Protein AF-A0A3D0HGX6-F1 (afdb_monomer)

Radius of gyration: 17.21 Å; Cα contacts (8 Å, |Δi|>4): 94; chains: 1; bounding box: 40×31×47 Å

Foldseek 3Di:
DVVVVVLLVVLLVQLVVLLVVCVPPHDQQPPDCPSLVSSVVSNCVNLVVLCCVQVPPPDDPPPHDDPLSVVLSVLLVVLVVVLSVLSVLLSPLPDPSVDVVSSVVSVVVSVVVNVVVNVVSCCVVPVVD

Structure (mmCIF, N/CA/C/O backbone):
data_AF-A0A3D0HGX6-F1
#
_entry.id   AF-A0A3D0HGX6-F1
#
loop_
_atom_site.group_PDB
_atom_site.id
_atom_site.type_symbol
_atom_site.label_atom_id
_atom_site.label_alt_id
_atom_site.label_comp_id
_atom_site.label_asym_id
_atom_site.label_entity_id
_atom_site.label_seq_id
_atom_site.pdbx_PDB_ins_code
_atom_site.Cartn_x
_atom_site.Cartn_y
_atom_site.Cartn_z
_atom_site.occupancy
_atom_site.B_iso_or_equiv
_atom_site.auth_seq_id
_atom_site.auth_comp_id
_atom_site.auth_asym_id
_atom_site.auth_atom_id
_atom_site.pdbx_PDB_model_num
ATOM 1 N N . ASN A 1 1 ? 6.660 -16.802 -18.475 1.00 65.69 1 ASN A N 1
ATOM 2 C CA . ASN A 1 1 ? 6.873 -16.086 -17.196 1.00 65.69 1 ASN A CA 1
ATOM 3 C C . ASN A 1 1 ? 5.559 -15.544 -16.590 1.00 65.69 1 ASN A C 1
ATOM 5 O O . ASN A 1 1 ? 5.556 -14.496 -15.964 1.00 65.69 1 ASN A O 1
ATOM 9 N N . TYR A 1 2 ? 4.424 -16.243 -16.754 1.00 86.50 2 TYR A N 1
ATOM 10 C CA . TYR A 1 2 ? 3.112 -15.811 -16.229 1.00 86.50 2 TYR A CA 1
ATOM 11 C C . TYR A 1 2 ? 2.887 -16.239 -14.770 1.00 86.50 2 TYR A C 1
ATOM 13 O O . TYR A 1 2 ? 2.184 -15.560 -14.033 1.00 86.50 2 TYR A O 1
ATOM 21 N N . ILE A 1 3 ? 3.532 -17.328 -14.334 1.00 93.19 3 ILE A N 1
ATOM 22 C CA . ILE A 1 3 ? 3.466 -17.827 -12.952 1.00 93.19 3 ILE A CA 1
ATOM 23 C C . ILE A 1 3 ? 3.994 -16.772 -11.969 1.00 93.19 3 ILE A C 1
ATOM 25 O O . ILE A 1 3 ? 3.354 -16.507 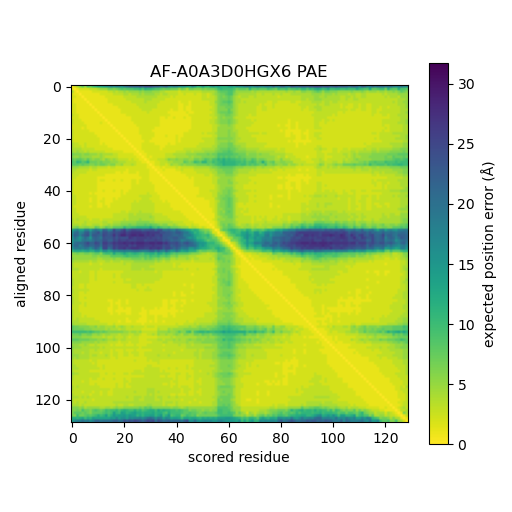-10.958 1.00 93.19 3 ILE A O 1
ATOM 29 N N . ALA A 1 4 ? 5.120 -16.122 -12.291 1.00 90.25 4 ALA A N 1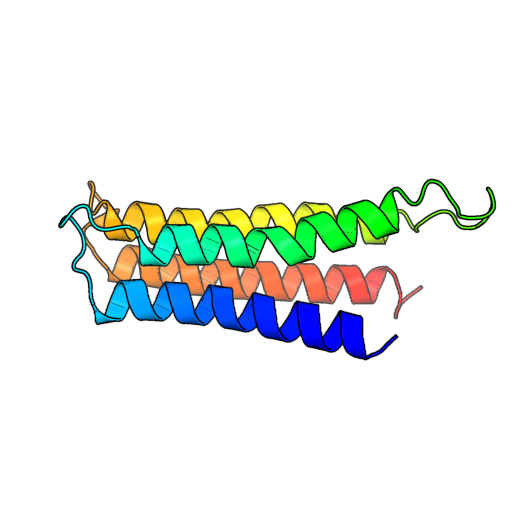
ATOM 30 C CA . ALA A 1 4 ? 5.693 -15.064 -11.459 1.00 90.25 4 ALA A CA 1
ATOM 31 C C . ALA A 1 4 ? 4.755 -13.850 -11.340 1.00 90.25 4 ALA A C 1
ATOM 33 O O . ALA A 1 4 ? 4.528 -13.354 -10.239 1.00 90.25 4 ALA A O 1
ATOM 34 N N . LEU A 1 5 ? 4.155 -13.411 -12.453 1.00 91.62 5 LEU A N 1
ATOM 35 C CA . LEU A 1 5 ? 3.191 -12.304 -12.465 1.00 91.62 5 LEU A CA 1
ATOM 36 C C . LEU A 1 5 ? 1.923 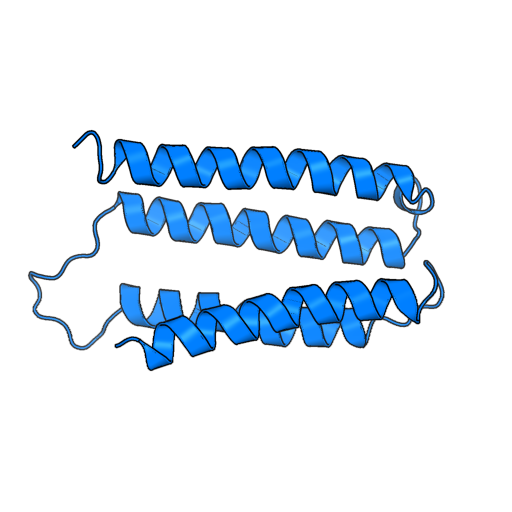-12.637 -11.671 1.00 91.62 5 LEU A C 1
ATOM 38 O O . LEU A 1 5 ? 1.431 -11.797 -10.916 1.00 91.62 5 LEU A O 1
ATOM 42 N N . LEU A 1 6 ? 1.416 -13.866 -11.797 1.00 96.19 6 LEU A N 1
ATOM 43 C CA . LEU A 1 6 ? 0.265 -14.337 -11.031 1.00 96.19 6 LEU A CA 1
ATOM 44 C C . LEU A 1 6 ? 0.588 -14.416 -9.533 1.00 96.19 6 LEU A C 1
ATOM 46 O O . LEU A 1 6 ? -0.212 -13.961 -8.722 1.00 96.19 6 LEU A O 1
ATOM 50 N N . GLY A 1 7 ? 1.777 -14.901 -9.166 1.00 96.19 7 GLY A N 1
ATOM 51 C CA . GLY A 1 7 ? 2.250 -14.926 -7.780 1.00 96.19 7 GLY A CA 1
ATOM 52 C C . GLY A 1 7 ? 2.379 -13.529 -7.168 1.00 96.19 7 GLY A C 1
ATOM 53 O O . GLY A 1 7 ? 1.873 -13.293 -6.073 1.00 96.19 7 GLY A O 1
ATOM 54 N N . ILE A 1 8 ? 2.979 -12.579 -7.896 1.00 95.00 8 ILE A N 1
ATOM 55 C CA . ILE A 1 8 ? 3.087 -11.171 -7.473 1.00 95.00 8 ILE A CA 1
ATOM 56 C C . ILE A 1 8 ? 1.697 -10.543 -7.309 1.00 95.00 8 ILE A C 1
ATOM 58 O O . ILE A 1 8 ? 1.439 -9.842 -6.331 1.00 95.00 8 ILE A O 1
ATOM 62 N N . SER A 1 9 ? 0.785 -10.817 -8.240 1.00 95.81 9 SER A N 1
ATOM 63 C CA . SER A 1 9 ? -0.584 -10.301 -8.172 1.00 95.81 9 SER A CA 1
ATOM 64 C C . SER A 1 9 ? -1.328 -10.870 -6.963 1.00 95.81 9 SER A C 1
ATOM 66 O O . SER A 1 9 ? -1.928 -10.114 -6.203 1.00 95.81 9 SER A O 1
ATOM 68 N N . ALA A 1 10 ? -1.236 -12.183 -6.739 1.00 97.56 10 ALA A N 1
ATOM 69 C CA . ALA A 1 10 ? -1.889 -12.860 -5.625 1.00 97.56 10 ALA A CA 1
ATOM 70 C C . ALA A 1 10 ? -1.371 -12.366 -4.267 1.00 97.56 10 ALA A C 1
ATOM 72 O O . ALA A 1 10 ? -2.174 -12.035 -3.400 1.00 97.56 10 ALA A O 1
ATOM 73 N N . VAL A 1 11 ? -0.051 -12.245 -4.083 1.00 97.88 11 VAL A N 1
ATOM 74 C CA . VAL A 1 11 ? 0.510 -11.765 -2.808 1.00 97.88 11 VAL A CA 1
ATOM 75 C C . VAL A 1 11 ? 0.176 -10.291 -2.548 1.00 97.88 11 VAL A C 1
ATOM 77 O O . VAL A 1 11 ? -0.080 -9.912 -1.405 1.00 97.88 11 VAL A O 1
ATOM 80 N N . ASN A 1 12 ? 0.090 -9.466 -3.598 1.00 97.25 12 ASN A N 1
ATOM 81 C CA . ASN A 1 12 ? -0.339 -8.074 -3.467 1.00 97.25 12 ASN A CA 1
ATOM 82 C C . ASN A 1 12 ? -1.830 -7.972 -3.097 1.00 97.25 12 ASN A C 1
ATOM 84 O O . ASN A 1 12 ? -2.203 -7.168 -2.248 1.00 97.25 12 ASN A O 1
ATOM 88 N N . VAL A 1 13 ? -2.688 -8.832 -3.659 1.00 98.25 13 VAL A N 1
ATOM 89 C CA . VAL A 1 13 ? -4.089 -8.949 -3.215 1.00 98.25 13 VAL A CA 1
ATOM 90 C C . VAL A 1 13 ? -4.151 -9.377 -1.748 1.00 98.25 13 VAL A C 1
ATOM 92 O O . VAL A 1 13 ? -4.882 -8.761 -0.975 1.00 98.25 13 VAL A O 1
ATOM 95 N N . SER A 1 14 ? -3.349 -10.361 -1.329 1.00 98.25 14 SER A N 1
ATOM 96 C CA . SER A 1 14 ? -3.284 -10.794 0.073 1.00 98.25 14 SER A CA 1
ATOM 97 C C . SER A 1 14 ? -2.919 -9.654 1.023 1.00 98.25 14 SER A C 1
ATOM 99 O O . SER A 1 14 ? -3.551 -9.524 2.067 1.00 98.25 14 SER A O 1
ATOM 101 N N . MET A 1 15 ? -1.967 -8.785 0.660 1.00 98.38 15 MET A N 1
ATOM 102 C CA . MET A 1 15 ? -1.640 -7.583 1.444 1.00 98.38 15 MET A CA 1
ATOM 103 C C . MET A 1 15 ? -2.881 -6.709 1.691 1.00 98.38 15 MET A C 1
ATOM 105 O O . MET A 1 15 ? -3.115 -6.281 2.821 1.00 98.38 15 MET A O 1
ATOM 109 N N . ILE A 1 16 ? -3.694 -6.470 0.658 1.00 98.00 16 ILE A N 1
ATOM 110 C CA . ILE A 1 16 ? -4.925 -5.674 0.778 1.00 98.00 16 ILE A CA 1
ATOM 111 C C . ILE A 1 16 ? -5.965 -6.390 1.642 1.00 98.00 16 ILE A C 1
ATOM 113 O O . ILE A 1 16 ? -6.583 -5.767 2.504 1.00 98.00 16 ILE A O 1
ATOM 117 N N . LEU A 1 17 ? -6.132 -7.703 1.462 1.00 98.44 17 LEU A N 1
ATOM 118 C CA . LEU A 1 17 ? -7.050 -8.502 2.275 1.00 98.44 17 LEU A CA 1
ATOM 119 C C . LEU A 1 17 ? -6.653 -8.491 3.755 1.00 98.44 17 LEU A C 1
ATOM 121 O O . LEU A 1 17 ? -7.528 -8.382 4.604 1.00 98.44 17 LEU A O 1
ATOM 125 N N . PHE A 1 18 ? -5.360 -8.528 4.082 1.00 98.44 18 PHE A N 1
ATOM 126 C CA . PHE A 1 18 ? -4.891 -8.375 5.461 1.00 98.44 18 PHE A CA 1
ATOM 127 C C . PHE A 1 18 ? -5.208 -6.994 6.045 1.00 98.44 18 PHE A C 1
ATOM 129 O O . PHE A 1 18 ? -5.601 -6.904 7.208 1.00 98.44 18 PHE A O 1
ATOM 136 N N . GLY A 1 19 ? -5.109 -5.931 5.242 1.00 97.81 19 GLY A N 1
ATOM 137 C CA . GLY A 1 19 ? -5.581 -4.604 5.636 1.00 97.81 19 GLY A CA 1
ATOM 138 C C . GLY A 1 19 ? -7.080 -4.586 5.932 1.00 97.81 19 GLY A C 1
ATOM 139 O O . GLY A 1 19 ? -7.501 -4.079 6.963 1.00 97.81 19 GLY A O 1
ATOM 140 N N . TRP A 1 20 ? -7.886 -5.244 5.101 1.00 98.12 20 TRP A N 1
ATOM 141 C CA . TRP A 1 20 ? -9.319 -5.385 5.355 1.00 98.12 20 TRP A CA 1
ATOM 142 C C . TRP A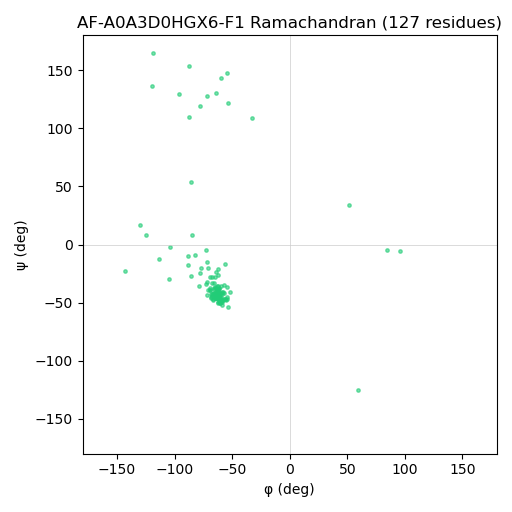 1 20 ? -9.632 -6.231 6.601 1.00 98.12 20 TRP A C 1
ATOM 144 O O . TRP A 1 20 ? -10.534 -5.892 7.363 1.00 98.12 20 TRP A O 1
ATOM 154 N N . LEU A 1 21 ? -8.877 -7.307 6.851 1.00 98.12 21 LEU A N 1
ATOM 155 C CA . LEU A 1 21 ? -9.012 -8.122 8.062 1.00 98.12 21 LEU A CA 1
ATOM 156 C C . LEU A 1 21 ? -8.684 -7.325 9.327 1.00 98.12 21 LEU A C 1
ATOM 158 O O . LEU A 1 21 ? -9.387 -7.495 10.321 1.00 98.12 21 LEU A O 1
ATOM 162 N N . GLN A 1 22 ? -7.672 -6.447 9.275 1.00 97.75 22 GLN A N 1
ATOM 163 C CA . GLN A 1 22 ? -7.405 -5.480 10.341 1.00 97.75 22 GLN A CA 1
ATOM 164 C C . GLN A 1 22 ? -8.683 -4.687 10.629 1.00 97.75 22 GLN A C 1
ATOM 166 O O . GLN A 1 22 ? -9.163 -4.698 11.753 1.00 97.75 22 GLN A O 1
ATOM 171 N N . GLU A 1 23 ? -9.296 -4.084 9.607 1.00 96.25 23 GLU A N 1
ATOM 172 C CA . GLU A 1 23 ? -10.482 -3.250 9.831 1.00 96.25 23 GLU A CA 1
ATOM 173 C C . GLU A 1 23 ? -11.737 -3.986 10.259 1.00 96.25 23 GLU A C 1
ATOM 175 O O . GLU A 1 23 ? -12.592 -3.421 10.938 1.00 96.25 23 GLU A O 1
ATOM 180 N N . LYS A 1 24 ? -11.863 -5.246 9.867 1.00 97.31 24 LYS A N 1
ATOM 181 C CA . LYS A 1 24 ? -13.041 -6.036 10.191 1.00 97.31 24 LYS A CA 1
ATOM 182 C C . LYS A 1 24 ? -13.024 -6.568 11.623 1.00 97.31 24 LYS A C 1
ATOM 184 O O . LYS A 1 24 ? -14.094 -6.710 12.212 1.00 97.31 24 LYS A O 1
ATOM 189 N N . TYR A 1 25 ? -11.852 -6.937 12.136 1.00 97.00 25 TYR A N 1
ATOM 190 C CA . TYR A 1 25 ? -11.741 -7.710 13.377 1.00 97.00 25 TYR A CA 1
ATOM 191 C C . TYR A 1 25 ? -11.085 -6.964 14.535 1.00 97.00 25 TYR A C 1
ATOM 193 O O . TYR A 1 25 ? -11.191 -7.438 15.663 1.00 97.00 25 TYR A O 1
ATOM 201 N N . THR A 1 26 ? -10.450 -5.819 14.288 1.00 96.12 26 THR A N 1
ATOM 202 C CA . THR A 1 26 ? -9.835 -5.005 15.340 1.00 96.12 26 THR A CA 1
ATOM 203 C C . THR A 1 26 ? -10.470 -3.621 15.402 1.00 96.12 26 THR A C 1
ATOM 205 O O . THR A 1 26 ? -11.205 -3.189 14.511 1.00 96.12 26 THR A O 1
ATOM 208 N N . THR A 1 27 ? -10.216 -2.919 16.497 1.00 94.06 27 THR A N 1
ATOM 209 C CA . THR A 1 27 ? -10.738 -1.583 16.773 1.00 94.06 27 THR A CA 1
ATOM 210 C C . THR A 1 27 ? -9.585 -0.595 16.943 1.00 94.06 27 THR A C 1
ATOM 212 O O . THR A 1 27 ? -8.601 -0.901 17.614 1.00 94.06 27 THR A O 1
ATOM 215 N N . PRO A 1 28 ? -9.662 0.616 16.365 1.00 94.00 28 PRO A N 1
ATOM 216 C CA . PRO A 1 28 ? -8.610 1.610 16.540 1.00 94.00 28 PRO A CA 1
ATOM 217 C C . PRO A 1 28 ? -8.298 1.870 18.023 1.00 94.00 28 PRO A C 1
ATOM 219 O O . PRO A 1 28 ? -9.172 2.279 18.785 1.00 94.00 28 PRO A O 1
ATOM 222 N N . GLY A 1 29 ? -7.041 1.663 18.421 1.00 92.00 29 GLY A N 1
ATOM 223 C CA . GLY A 1 29 ? -6.569 1.844 19.795 1.00 92.00 29 GLY A CA 1
ATOM 224 C C . GLY A 1 29 ? -6.527 0.581 20.665 1.00 92.00 29 GLY A C 1
ATOM 225 O O . GLY A 1 29 ? -5.984 0.665 21.765 1.00 92.00 29 GLY A O 1
ATOM 226 N N . ASP A 1 30 ? -7.011 -0.577 20.200 1.00 91.88 30 ASP A N 1
ATOM 227 C CA . ASP A 1 30 ? -6.934 -1.843 20.958 1.00 91.88 30 ASP A CA 1
ATOM 228 C C . ASP A 1 30 ? -5.519 -2.444 21.042 1.00 91.88 30 ASP A C 1
ATOM 230 O O . ASP A 1 30 ? -5.240 -3.293 21.888 1.00 91.88 30 ASP A O 1
ATOM 234 N N . GLY A 1 31 ? -4.608 -1.964 20.194 1.00 91.81 31 GLY A N 1
ATOM 235 C CA . GLY A 1 31 ? -3.216 -2.398 20.144 1.00 91.81 31 GLY A CA 1
ATOM 236 C C . GLY A 1 31 ? -2.976 -3.648 19.298 1.00 91.81 31 GLY A C 1
ATOM 237 O O . GLY A 1 31 ? -1.806 -3.989 19.092 1.00 91.81 31 GLY A O 1
ATOM 238 N N . ASP A 1 32 ? -4.020 -4.282 18.763 1.00 95.44 32 ASP A N 1
ATOM 239 C CA . ASP A 1 32 ? -3.876 -5.405 17.845 1.00 95.44 32 ASP A CA 1
ATOM 240 C C . ASP A 1 32 ? -3.511 -4.884 16.452 1.00 95.44 32 ASP A C 1
ATOM 242 O O . ASP A 1 32 ? -4.225 -4.101 15.831 1.00 95.44 32 ASP A O 1
ATOM 246 N N . LEU A 1 33 ? -2.349 -5.301 15.959 1.00 96.81 33 LEU A N 1
ATOM 247 C CA . LEU A 1 33 ? -1.830 -4.976 14.630 1.00 96.81 33 LEU A CA 1
ATOM 248 C C . LEU A 1 33 ? -1.373 -6.242 13.899 1.00 96.81 33 LEU A C 1
ATOM 250 O O . LEU A 1 33 ? -0.590 -6.159 12.951 1.00 96.81 33 LEU A O 1
ATOM 254 N N . LEU A 1 34 ? -1.795 -7.426 14.350 1.00 97.56 34 LEU A N 1
ATOM 255 C CA . LEU A 1 34 ? -1.334 -8.683 13.771 1.00 97.56 34 LEU A CA 1
ATOM 256 C C . LEU A 1 34 ? -1.703 -8.795 12.277 1.00 97.56 34 LEU A C 1
ATOM 258 O O . LEU A 1 34 ? -0.793 -9.049 11.479 1.00 97.56 34 LEU A O 1
ATOM 262 N N . PRO A 1 35 ? -2.957 -8.524 11.848 1.00 97.75 35 PRO A N 1
ATOM 263 C CA . PRO A 1 35 ? -3.284 -8.484 10.424 1.00 97.75 35 PRO A CA 1
ATOM 264 C C . PRO A 1 35 ? -2.458 -7.444 9.655 1.00 97.75 35 PRO A C 1
ATOM 266 O O . PRO A 1 35 ? -1.963 -7.744 8.570 1.00 97.75 35 PRO A O 1
ATOM 269 N N . PHE A 1 36 ? -2.231 -6.254 10.221 1.00 97.88 36 PHE A N 1
ATOM 270 C CA . PHE A 1 36 ? -1.364 -5.239 9.612 1.00 97.88 36 PHE A CA 1
ATOM 271 C C . PHE A 1 36 ? 0.051 -5.773 9.327 1.00 97.88 36 PHE A C 1
ATOM 273 O O . PHE A 1 36 ? 0.547 -5.622 8.209 1.00 97.88 36 PHE A O 1
ATOM 280 N N . TRP A 1 37 ? 0.684 -6.453 10.287 1.00 98.25 37 TRP A N 1
ATOM 281 C CA . TRP A 1 37 ? 2.025 -7.015 10.098 1.00 98.25 37 TRP A CA 1
ATOM 282 C C . TRP A 1 37 ? 2.061 -8.136 9.056 1.00 98.25 37 TRP A C 1
ATOM 284 O O . TRP A 1 37 ? 3.000 -8.189 8.258 1.00 98.25 37 TRP A O 1
ATOM 294 N N . PHE A 1 38 ? 1.035 -8.988 8.995 1.00 98.25 38 PHE A N 1
ATOM 295 C CA . PHE A 1 38 ? 0.902 -9.973 7.914 1.00 98.25 38 PHE A CA 1
ATOM 296 C C . PHE A 1 38 ? 0.764 -9.298 6.548 1.00 98.25 38 PHE A C 1
ATOM 298 O O . PHE A 1 38 ? 1.408 -9.719 5.582 1.00 98.25 38 PHE A O 1
ATOM 305 N N . GLY A 1 39 ? 0.016 -8.196 6.489 1.00 98.12 39 GLY A N 1
ATOM 306 C CA . GLY A 1 39 ? -0.042 -7.317 5.327 1.00 98.12 39 GLY A CA 1
ATOM 307 C C . GLY A 1 39 ? 1.340 -6.814 4.914 1.00 98.12 39 GLY A C 1
ATOM 308 O O . GLY A 1 39 ? 1.701 -6.940 3.748 1.00 98.12 39 GLY A O 1
ATOM 309 N N . CYS A 1 40 ? 2.158 -6.322 5.849 1.00 98.12 40 CYS A N 1
ATOM 310 C CA . CYS A 1 40 ? 3.522 -5.862 5.558 1.00 98.12 40 CYS A CA 1
ATOM 311 C C . CYS A 1 40 ? 4.430 -6.975 5.010 1.00 98.12 40 CYS A C 1
ATOM 313 O O . CYS A 1 40 ? 5.180 -6.735 4.063 1.00 98.12 40 CYS A O 1
ATOM 315 N N . ILE A 1 41 ? 4.349 -8.188 5.567 1.00 97.94 41 ILE A N 1
ATOM 316 C CA . ILE A 1 41 ? 5.133 -9.343 5.101 1.00 97.94 41 ILE A CA 1
ATOM 317 C C . ILE A 1 41 ? 4.729 -9.725 3.673 1.00 97.94 41 ILE A C 1
ATOM 319 O O . ILE A 1 41 ? 5.593 -9.917 2.823 1.00 97.94 41 ILE A O 1
ATOM 323 N N . ALA A 1 42 ? 3.431 -9.797 3.376 1.00 97.50 42 ALA A N 1
ATOM 324 C CA . ALA A 1 42 ? 2.963 -10.047 2.014 1.00 97.50 42 ALA A CA 1
ATOM 325 C C . ALA A 1 42 ? 3.362 -8.899 1.064 1.00 97.50 42 ALA A C 1
ATOM 327 O O . ALA A 1 42 ? 3.853 -9.127 -0.043 1.00 97.50 42 ALA A O 1
ATOM 328 N N . GLY A 1 43 ? 3.207 -7.658 1.522 1.00 96.75 43 GLY A N 1
ATOM 329 C CA . GLY A 1 43 ? 3.423 -6.445 0.744 1.00 96.75 43 GLY A CA 1
ATOM 330 C C . GLY A 1 43 ? 4.875 -6.185 0.354 1.00 96.75 43 GLY A C 1
ATOM 331 O O . GLY A 1 43 ? 5.106 -5.574 -0.686 1.00 96.75 43 GLY A O 1
ATOM 332 N N . ILE A 1 44 ? 5.860 -6.656 1.129 1.00 97.44 44 ILE A N 1
ATOM 333 C CA . ILE A 1 44 ? 7.283 -6.453 0.805 1.00 97.44 44 ILE A CA 1
ATOM 334 C C . ILE A 1 44 ? 7.790 -7.401 -0.294 1.00 97.44 44 ILE A C 1
ATOM 336 O O . ILE A 1 44 ? 8.741 -7.071 -1.005 1.00 97.44 44 ILE A O 1
ATOM 340 N N . VAL A 1 45 ? 7.146 -8.558 -0.484 1.00 96.56 45 VAL A N 1
ATOM 341 C CA . VAL A 1 45 ? 7.599 -9.603 -1.421 1.00 96.56 45 VAL A CA 1
ATOM 342 C C . VAL A 1 45 ? 7.705 -9.102 -2.873 1.00 96.56 45 VAL A C 1
ATOM 344 O O . VAL A 1 45 ? 8.766 -9.298 -3.474 1.00 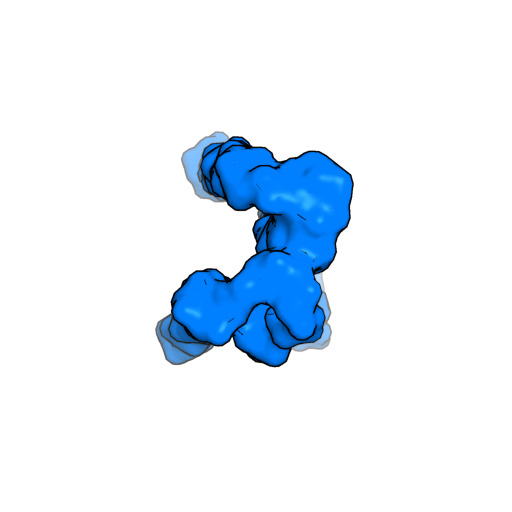96.56 45 VAL A O 1
ATOM 347 N N . PRO A 1 46 ? 6.699 -8.409 -3.453 1.00 95.25 46 PRO A N 1
ATOM 348 C CA . PRO A 1 46 ? 6.810 -7.837 -4.798 1.00 95.25 46 PRO A CA 1
ATOM 349 C C . PRO A 1 46 ? 7.991 -6.875 -4.974 1.00 95.25 46 PRO A C 1
ATOM 351 O O . PRO A 1 46 ? 8.608 -6.843 -6.041 1.00 95.25 46 PRO A O 1
ATOM 354 N N . TRP A 1 47 ? 8.334 -6.110 -3.935 1.00 95.19 47 TRP A N 1
ATOM 355 C CA . TRP A 1 47 ? 9.435 -5.145 -3.972 1.00 95.19 47 TRP A CA 1
ATOM 356 C C . TRP A 1 47 ? 10.793 -5.830 -3.981 1.00 95.19 47 TRP A C 1
ATOM 358 O O . TRP A 1 47 ? 11.648 -5.472 -4.788 1.00 95.19 47 TRP A O 1
ATOM 368 N N . ILE A 1 48 ? 10.968 -6.860 -3.150 1.00 93.19 48 ILE A N 1
ATOM 369 C CA . ILE A 1 48 ? 12.185 -7.681 -3.150 1.00 93.19 48 ILE A CA 1
ATOM 370 C C . ILE A 1 48 ? 12.352 -8.358 -4.513 1.00 93.19 48 ILE A C 1
ATOM 372 O O . ILE A 1 48 ? 13.426 -8.287 -5.106 1.00 93.19 48 ILE A O 1
ATOM 376 N N . ALA A 1 49 ? 11.286 -8.955 -5.051 1.00 91.25 49 ALA A N 1
ATOM 377 C CA . ALA A 1 49 ? 11.320 -9.584 -6.370 1.00 91.25 49 ALA A CA 1
ATOM 378 C C . ALA A 1 49 ? 11.686 -8.582 -7.482 1.00 91.25 49 ALA A C 1
ATOM 380 O O . ALA A 1 49 ? 12.486 -8.898 -8.363 1.00 91.25 49 ALA A O 1
ATOM 381 N N . SER A 1 50 ? 11.141 -7.364 -7.428 1.00 89.88 50 SER A N 1
ATOM 382 C CA . SER A 1 50 ? 11.462 -6.296 -8.385 1.00 89.88 50 SER A CA 1
ATOM 383 C C . SER A 1 50 ? 12.923 -5.856 -8.268 1.00 89.88 50 SER A C 1
ATOM 385 O O . SER A 1 50 ? 13.610 -5.737 -9.281 1.00 89.88 50 SER A O 1
ATOM 387 N N . LEU A 1 51 ? 13.429 -5.691 -7.043 1.00 88.81 51 LEU A N 1
ATOM 388 C CA . LEU A 1 51 ? 14.819 -5.323 -6.786 1.00 88.81 51 LEU A CA 1
ATOM 389 C C . LEU A 1 51 ? 15.792 -6.388 -7.307 1.00 88.81 51 LEU A C 1
ATOM 391 O O . LEU A 1 51 ? 16.770 -6.044 -7.962 1.00 88.81 51 LEU A O 1
ATOM 395 N N . LEU A 1 52 ? 15.506 -7.674 -7.081 1.00 87.19 52 LEU A N 1
ATOM 396 C CA . LEU A 1 52 ? 16.326 -8.779 -7.590 1.00 87.19 52 LEU A CA 1
ATOM 397 C C . LEU A 1 52 ? 16.371 -8.822 -9.122 1.00 87.19 52 LEU A C 1
ATOM 399 O O . LEU A 1 52 ? 17.413 -9.141 -9.688 1.00 87.19 52 LEU A O 1
ATOM 403 N N . ASN A 1 53 ? 15.265 -8.483 -9.793 1.00 84.19 53 ASN A N 1
ATOM 404 C CA . ASN A 1 53 ? 15.241 -8.392 -11.253 1.00 84.19 53 ASN A CA 1
ATOM 405 C C . ASN A 1 53 ? 16.087 -7.216 -11.759 1.00 84.19 53 ASN A C 1
ATOM 407 O O . ASN A 1 53 ? 16.879 -7.389 -12.683 1.00 84.19 53 ASN A O 1
ATOM 411 N N . ILE A 1 54 ? 15.954 -6.043 -11.136 1.00 82.94 54 ILE A N 1
ATOM 412 C CA . ILE A 1 54 ? 16.641 -4.813 -11.55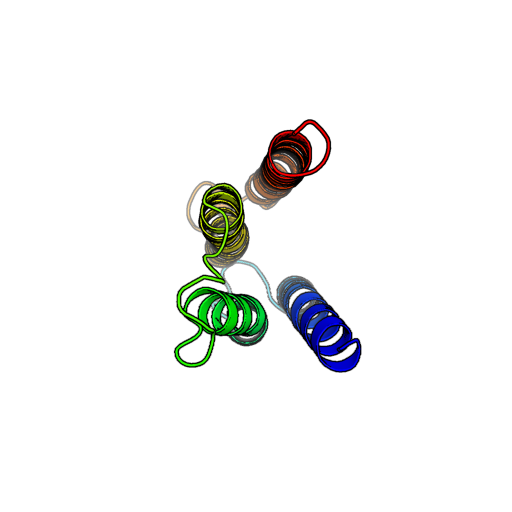7 1.00 82.94 54 ILE A CA 1
ATOM 413 C C . ILE A 1 54 ? 18.144 -4.851 -11.239 1.00 82.94 54 ILE A C 1
ATOM 415 O O . ILE A 1 54 ? 18.949 -4.328 -12.006 1.00 82.94 54 ILE A O 1
ATOM 419 N N . LEU A 1 55 ? 18.537 -5.485 -10.132 1.00 78.06 55 LEU A N 1
ATOM 420 C CA . LEU A 1 55 ? 19.937 -5.669 -9.731 1.00 78.06 55 LEU A CA 1
ATOM 421 C C . LEU A 1 55 ? 20.605 -6.890 -10.382 1.00 78.06 55 LEU A C 1
ATOM 423 O O . LEU A 1 55 ? 21.702 -7.250 -9.961 1.00 78.06 55 LEU A O 1
ATOM 427 N N . SER A 1 56 ? 19.946 -7.548 -11.347 1.00 68.44 56 SER A N 1
ATOM 428 C CA . SER A 1 56 ? 20.353 -8.835 -11.929 1.00 68.44 56 SER A CA 1
ATOM 429 C C . SER A 1 56 ? 21.877 -9.031 -12.001 1.00 68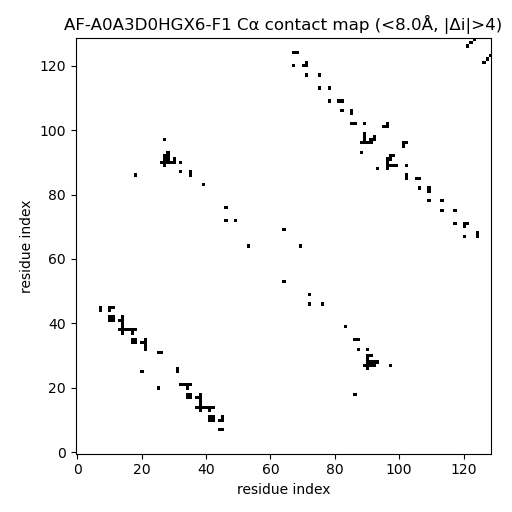.44 56 SER A C 1
ATOM 431 O O . SER A 1 56 ? 22.527 -8.461 -12.874 1.00 68.44 56 SER A O 1
ATOM 433 N N . PRO A 1 57 ? 22.456 -9.923 -11.172 1.00 56.34 57 PRO A N 1
ATOM 434 C CA . PRO A 1 57 ? 23.881 -10.259 -11.229 1.00 56.34 57 PRO A CA 1
ATOM 435 C C . PRO A 1 57 ? 24.264 -11.113 -12.454 1.00 56.34 57 PRO A C 1
ATOM 437 O O . PRO A 1 57 ? 25.426 -11.468 -12.612 1.00 56.34 57 PRO A O 1
ATOM 440 N N . LYS A 1 58 ? 23.280 -11.539 -13.263 1.00 52.00 58 LYS A N 1
ATOM 441 C CA . LYS A 1 58 ? 23.408 -12.600 -14.282 1.00 52.00 58 LYS A CA 1
ATOM 442 C C . LYS A 1 58 ? 23.005 -12.175 -15.707 1.00 52.00 58 LYS A C 1
ATOM 444 O O . LYS A 1 58 ? 22.899 -13.039 -16.573 1.00 52.00 58 LYS A O 1
ATOM 449 N N . GLY A 1 59 ? 22.743 -10.889 -15.952 1.00 57.69 59 GLY A N 1
ATOM 450 C CA . GLY A 1 59 ? 22.445 -10.368 -17.294 1.00 57.69 59 GLY A CA 1
ATOM 451 C C . GLY A 1 59 ? 23.719 -9.978 -18.063 1.00 57.69 59 GLY A C 1
ATOM 452 O O . GLY A 1 59 ? 24.717 -9.645 -17.422 1.00 57.69 59 GLY A O 1
ATOM 453 N N . PRO A 1 60 ? 23.726 -10.002 -19.412 1.00 57.56 60 PRO A N 1
ATOM 454 C CA . PRO A 1 60 ? 24.801 -9.398 -20.203 1.00 57.56 60 PRO A CA 1
ATOM 455 C C . PRO A 1 60 ? 24.987 -7.926 -19.807 1.00 57.56 60 PRO A C 1
ATOM 457 O O . PRO A 1 60 ? 24.006 -7.252 -19.503 1.00 57.56 60 PRO A O 1
ATOM 460 N N . ALA A 1 61 ? 26.212 -7.393 -19.862 1.00 57.19 61 ALA A N 1
ATOM 461 C CA . ALA A 1 61 ? 26.501 -5.996 -19.498 1.00 57.19 61 ALA A CA 1
ATOM 462 C C . ALA A 1 61 ? 25.666 -4.951 -20.282 1.00 57.19 61 ALA A C 1
ATOM 464 O O . ALA A 1 61 ? 25.544 -3.808 -19.852 1.00 57.19 61 ALA A O 1
ATOM 465 N N . GLU A 1 62 ? 25.061 -5.355 -21.404 1.00 55.69 62 GLU A N 1
ATOM 466 C CA . GLU A 1 62 ? 24.202 -4.532 -22.262 1.00 55.69 62 GLU A CA 1
ATOM 467 C C . GLU A 1 62 ? 22.713 -4.531 -21.866 1.00 55.69 62 GLU A C 1
ATOM 469 O O . GLU A 1 62 ? 21.956 -3.701 -22.364 1.00 55.69 62 GLU A O 1
ATOM 474 N N . SER A 1 63 ? 22.258 -5.395 -20.946 1.00 60.25 63 SER A N 1
ATOM 475 C CA . SER A 1 63 ? 20.863 -5.404 -20.469 1.00 60.25 63 SER A CA 1
ATOM 476 C C . SER A 1 63 ? 20.653 -4.412 -19.319 1.00 60.25 63 SER A C 1
ATOM 478 O O . SER A 1 63 ? 20.220 -4.784 -18.224 1.00 60.25 63 SER A O 1
ATOM 480 N N . THR A 1 64 ? 21.022 -3.151 -19.533 1.00 71.12 64 THR A N 1
ATOM 481 C CA . THR A 1 64 ? 20.845 -2.100 -18.530 1.00 71.12 64 THR A CA 1
ATOM 482 C C . THR A 1 64 ? 19.367 -1.745 -18.400 1.00 71.12 64 THR A C 1
ATOM 484 O O . THR A 1 64 ? 18.668 -1.474 -19.375 1.00 71.12 64 THR A O 1
ATOM 487 N N . THR A 1 65 ? 18.861 -1.773 -17.166 1.00 81.38 65 THR A N 1
ATOM 488 C CA . THR A 1 65 ? 17.486 -1.350 -16.888 1.00 81.38 65 THR A CA 1
ATOM 489 C C . THR A 1 65 ? 17.354 0.146 -17.222 1.00 81.38 65 THR A C 1
ATOM 491 O O . THR A 1 65 ? 18.182 0.935 -16.761 1.00 81.38 65 THR A O 1
ATOM 494 N N . PRO A 1 66 ? 16.339 0.583 -17.991 1.00 85.75 66 PRO A N 1
ATOM 495 C CA . PRO A 1 66 ? 16.157 2.000 -18.292 1.00 85.75 66 PRO A CA 1
ATOM 496 C C . PRO A 1 66 ? 15.954 2.845 -17.029 1.00 85.75 66 PRO A C 1
ATOM 498 O O . PRO A 1 66 ? 15.252 2.442 -16.100 1.00 85.75 66 PRO A O 1
ATOM 501 N N . GLY A 1 67 ? 16.501 4.064 -17.012 1.00 86.88 67 GLY A N 1
ATOM 502 C CA . GLY A 1 67 ? 16.442 4.961 -15.848 1.00 86.88 67 GLY A CA 1
ATOM 503 C C . GLY A 1 67 ? 15.021 5.233 -15.330 1.00 86.88 67 GLY A C 1
ATOM 504 O O . GLY A 1 67 ? 14.799 5.279 -14.120 1.00 86.88 67 GLY A O 1
ATOM 505 N N . PHE A 1 68 ? 14.032 5.341 -16.225 1.00 89.44 68 PHE A N 1
ATOM 506 C CA . PHE A 1 68 ? 12.639 5.586 -15.831 1.00 89.44 68 PHE A CA 1
ATOM 507 C C . PHE A 1 68 ? 12.036 4.424 -15.021 1.00 89.44 68 PHE A C 1
ATOM 509 O O . PHE A 1 68 ? 11.187 4.661 -14.164 1.00 89.44 68 PHE A O 1
ATOM 516 N N . VAL A 1 69 ? 12.505 3.186 -15.225 1.00 90.94 69 VAL A N 1
ATOM 517 C CA . VAL A 1 69 ? 12.045 2.005 -14.476 1.00 90.94 69 VAL A CA 1
ATOM 518 C C . VAL A 1 69 ? 12.487 2.092 -13.017 1.00 90.94 69 VAL A C 1
ATOM 520 O O . VAL A 1 69 ? 11.675 1.864 -12.121 1.00 90.94 69 VAL A O 1
ATOM 523 N N . TYR A 1 70 ? 13.732 2.510 -12.754 1.00 90.50 70 TYR A N 1
ATOM 524 C CA . TYR A 1 70 ? 14.186 2.808 -11.390 1.00 90.50 70 TYR A CA 1
ATOM 525 C C . TYR A 1 70 ? 13.323 3.897 -10.747 1.00 90.50 70 TYR A C 1
ATOM 527 O O . TYR A 1 70 ? 12.911 3.764 -9.594 1.00 90.50 70 TYR A O 1
ATOM 535 N N . GLY A 1 71 ? 13.000 4.943 -11.515 1.00 91.75 71 GLY A N 1
ATOM 536 C CA . GLY A 1 71 ? 12.110 6.017 -11.079 1.00 91.75 71 GLY A CA 1
ATOM 537 C C . GLY A 1 71 ? 10.718 5.522 -10.676 1.00 91.75 71 GLY A C 1
ATOM 538 O O . GLY A 1 71 ? 10.193 5.988 -9.667 1.00 91.75 71 GLY A O 1
ATOM 539 N N . ILE A 1 72 ? 10.137 4.572 -11.418 1.00 94.19 72 ILE A N 1
ATOM 540 C CA . ILE A 1 72 ? 8.843 3.941 -11.098 1.00 94.19 72 ILE A CA 1
ATOM 541 C C . ILE A 1 72 ? 8.937 3.107 -9.818 1.00 94.19 72 ILE A C 1
ATOM 543 O O . ILE A 1 72 ? 8.084 3.222 -8.937 1.00 94.19 72 ILE A O 1
ATOM 547 N N . VAL A 1 73 ? 9.961 2.258 -9.698 1.00 93.62 73 VAL A N 1
ATOM 548 C CA . VAL A 1 73 ? 10.098 1.371 -8.534 1.00 93.62 73 VAL A CA 1
ATOM 549 C C . VAL A 1 73 ? 10.295 2.177 -7.254 1.00 93.62 73 VAL A C 1
ATOM 551 O O . VAL A 1 73 ? 9.616 1.919 -6.264 1.00 93.62 73 VAL A O 1
ATOM 554 N N . ILE A 1 74 ? 11.167 3.186 -7.268 1.00 94.31 74 ILE A N 1
ATOM 555 C CA . ILE A 1 74 ? 11.429 4.017 -6.086 1.00 94.31 74 ILE A CA 1
ATOM 556 C C . ILE A 1 74 ? 10.191 4.843 -5.714 1.00 94.31 74 ILE A C 1
ATOM 558 O O . ILE A 1 74 ? 9.807 4.865 -4.541 1.00 94.31 74 ILE A O 1
ATOM 562 N N . SER A 1 75 ? 9.543 5.499 -6.685 1.00 95.81 75 SER A N 1
ATOM 563 C CA . SER A 1 75 ? 8.373 6.347 -6.418 1.00 95.81 75 SER A CA 1
ATOM 564 C C . SER A 1 75 ? 7.224 5.537 -5.817 1.00 95.81 75 SER A C 1
ATOM 566 O O . SER A 1 75 ? 6.671 5.909 -4.777 1.00 95.81 75 SER A O 1
ATOM 568 N N . LEU A 1 76 ? 6.891 4.396 -6.422 1.00 94.94 76 LEU A N 1
ATOM 569 C CA . LEU A 1 76 ? 5.795 3.562 -5.956 1.00 94.94 76 LEU A CA 1
ATOM 570 C C . LEU A 1 76 ? 6.115 2.841 -4.657 1.00 94.94 76 LEU A C 1
ATOM 572 O O . LEU A 1 76 ? 5.208 2.685 -3.842 1.00 94.94 76 LEU A O 1
ATOM 576 N N . PHE A 1 77 ? 7.372 2.467 -4.412 1.00 96.19 77 PHE A N 1
ATOM 577 C CA . PHE A 1 77 ? 7.760 1.890 -3.128 1.00 96.19 77 PHE A CA 1
ATOM 578 C C . PHE A 1 77 ? 7.472 2.865 -1.987 1.00 96.19 77 PHE A C 1
ATOM 580 O O . PHE A 1 77 ? 6.852 2.497 -0.986 1.00 96.19 77 PHE A O 1
ATOM 587 N N . ILE A 1 78 ? 7.855 4.133 -2.155 1.00 97.56 78 ILE A N 1
ATOM 588 C CA . ILE A 1 78 ? 7.581 5.186 -1.170 1.00 97.56 78 ILE A CA 1
ATOM 58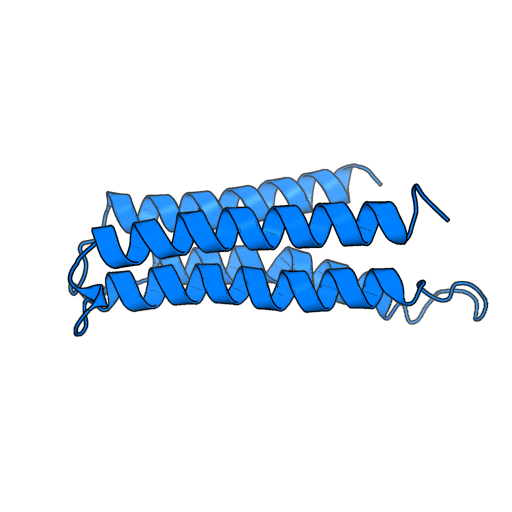9 C C . ILE A 1 78 ? 6.070 5.344 -0.969 1.00 97.56 78 ILE A C 1
ATOM 591 O O . ILE A 1 78 ? 5.594 5.339 0.167 1.00 97.56 78 ILE A O 1
ATOM 595 N N . LEU A 1 79 ? 5.301 5.420 -2.057 1.00 95.88 79 LEU A N 1
ATOM 596 C CA . LEU A 1 79 ? 3.848 5.584 -1.990 1.00 95.88 79 LEU A CA 1
ATOM 597 C C . LEU A 1 79 ? 3.158 4.396 -1.304 1.00 95.88 79 LEU A C 1
ATOM 599 O O . LEU A 1 79 ? 2.273 4.613 -0.479 1.00 95.88 79 LEU A O 1
ATOM 603 N N . PHE A 1 80 ? 3.585 3.159 -1.569 1.00 95.94 80 PHE A N 1
ATOM 604 C CA . PHE A 1 80 ? 3.081 1.963 -0.883 1.00 95.94 80 PHE A CA 1
ATOM 605 C C . PHE A 1 80 ? 3.358 2.005 0.623 1.00 95.94 80 PHE A C 1
ATOM 607 O O . PHE A 1 80 ? 2.469 1.708 1.421 1.00 95.94 80 PHE A O 1
ATOM 614 N N . ASN A 1 81 ? 4.547 2.448 1.035 1.00 97.44 81 ASN A N 1
ATOM 615 C CA . ASN A 1 81 ? 4.844 2.643 2.455 1.00 97.44 81 ASN A CA 1
ATOM 616 C C . ASN A 1 81 ? 3.948 3.723 3.080 1.00 97.44 81 ASN A C 1
ATOM 618 O O . ASN A 1 81 ? 3.509 3.574 4.221 1.00 97.44 81 ASN A O 1
ATOM 622 N N . CYS A 1 82 ? 3.597 4.780 2.340 1.00 97.88 82 CYS A N 1
ATOM 623 C CA . CYS A 1 82 ? 2.631 5.768 2.820 1.00 97.88 82 CYS A CA 1
ATOM 624 C C . CYS A 1 82 ? 1.245 5.154 3.090 1.00 97.88 82 CYS A C 1
ATOM 626 O O . CYS A 1 82 ? 0.634 5.521 4.093 1.00 97.88 82 CYS A O 1
ATOM 628 N N . PHE A 1 83 ? 0.769 4.201 2.274 1.00 97.69 83 PHE A N 1
ATOM 629 C CA . PHE A 1 83 ? -0.497 3.492 2.531 1.00 97.69 83 PHE A CA 1
ATOM 630 C C . PHE A 1 83 ? -0.443 2.722 3.853 1.00 97.69 83 PHE A C 1
ATOM 632 O O . PHE A 1 83 ? -1.360 2.825 4.669 1.00 97.69 83 PHE A O 1
ATOM 639 N N . ALA A 1 84 ? 0.656 2.004 4.098 1.00 97.38 84 ALA A N 1
ATOM 640 C CA . ALA A 1 84 ? 0.856 1.276 5.347 1.00 97.38 84 ALA A CA 1
ATOM 641 C C . ALA A 1 84 ? 0.919 2.223 6.560 1.00 97.38 84 ALA A C 1
ATOM 643 O O . ALA A 1 84 ? 0.304 1.959 7.592 1.00 97.38 84 ALA A O 1
ATOM 644 N N . ILE A 1 85 ? 1.602 3.366 6.433 1.00 97.81 85 ILE A N 1
ATOM 645 C CA . ILE A 1 85 ? 1.692 4.375 7.501 1.00 97.81 85 ILE A CA 1
ATOM 646 C C . ILE A 1 85 ? 0.312 4.945 7.855 1.00 97.81 85 ILE A C 1
ATOM 648 O O . ILE A 1 85 ? 0.056 5.203 9.032 1.00 97.81 85 ILE A O 1
ATOM 652 N N . VAL A 1 86 ? -0.568 5.154 6.870 1.00 97.75 86 VAL A N 1
ATOM 653 C CA . VAL A 1 86 ? -1.948 5.605 7.117 1.00 97.75 86 VAL A CA 1
ATOM 654 C C . VAL A 1 86 ? -2.683 4.581 7.983 1.00 97.75 86 VAL A C 1
ATOM 656 O O . VAL A 1 86 ? -3.184 4.968 9.039 1.00 97.75 86 VAL A O 1
ATOM 659 N N . GLN A 1 87 ? -2.650 3.292 7.619 1.00 97.00 87 GLN A N 1
ATOM 660 C CA . GLN A 1 87 ? -3.300 2.238 8.410 1.00 97.00 87 GLN A CA 1
ATOM 661 C C . GLN A 1 87 ? -2.728 2.173 9.824 1.00 97.00 87 GLN A C 1
ATOM 663 O O . GLN A 1 87 ? -3.464 2.207 10.805 1.00 97.00 87 GLN A O 1
ATOM 668 N N . TYR A 1 88 ? -1.400 2.150 9.941 1.00 97.38 88 TYR A N 1
ATOM 669 C CA . TYR A 1 88 ? -0.722 2.087 11.230 1.00 97.38 88 TYR A CA 1
ATOM 670 C C . TYR A 1 88 ? -1.138 3.240 12.149 1.00 97.38 88 TYR A C 1
ATOM 672 O O . TYR A 1 88 ? -1.479 3.026 13.312 1.00 97.38 88 TYR A O 1
ATOM 680 N N . LYS A 1 89 ? -1.150 4.476 11.637 1.00 97.12 89 LYS A N 1
ATOM 681 C CA . LYS A 1 89 ? -1.530 5.646 12.438 1.00 97.12 89 LYS A CA 1
ATOM 682 C C . LYS A 1 89 ? -3.015 5.651 12.787 1.00 97.12 89 LYS A C 1
ATOM 684 O O . LYS A 1 89 ? -3.351 6.030 13.908 1.00 97.12 89 LYS A O 1
ATOM 689 N N . GLN A 1 90 ? -3.875 5.212 11.870 1.00 96.25 90 GLN A N 1
ATOM 690 C CA . GLN A 1 90 ? -5.311 5.071 12.105 1.00 96.25 90 GLN A CA 1
ATOM 691 C C . GLN A 1 90 ? -5.588 4.071 13.235 1.00 96.25 90 GLN A C 1
ATOM 693 O O . GLN A 1 90 ? -6.304 4.411 14.170 1.00 96.25 90 GLN A O 1
ATOM 698 N N . TYR A 1 91 ? -4.931 2.907 13.237 1.00 95.94 91 TYR A N 1
ATOM 699 C CA . TYR A 1 91 ? -5.097 1.894 14.292 1.00 95.94 91 TYR A CA 1
ATOM 700 C C . TYR A 1 91 ? -4.373 2.218 15.598 1.00 95.94 91 TYR A C 1
ATOM 702 O O . TYR A 1 91 ? -4.772 1.736 16.653 1.00 95.94 91 TYR A O 1
ATOM 710 N N . LYS A 1 92 ? -3.362 3.093 15.576 1.00 94.75 92 LYS A N 1
ATOM 711 C CA . LYS A 1 92 ? -2.838 3.698 16.809 1.00 94.75 92 LYS A CA 1
ATOM 712 C C . LYS A 1 92 ? -3.804 4.712 17.430 1.00 94.75 92 LYS A C 1
ATOM 714 O O . LYS A 1 92 ? -3.658 4.992 18.613 1.00 94.75 92 LYS A O 1
ATOM 719 N N . ALA A 1 93 ? -4.756 5.255 16.664 1.00 93.31 93 ALA A N 1
ATOM 720 C CA . ALA A 1 93 ? -5.805 6.169 17.128 1.00 93.31 93 ALA A CA 1
ATOM 721 C C . ALA A 1 93 ? -5.295 7.386 17.936 1.00 93.31 93 ALA A C 1
ATOM 723 O O . ALA A 1 93 ? -5.954 7.869 18.853 1.00 93.31 93 ALA A O 1
ATOM 724 N N . GLN A 1 94 ? -4.110 7.913 17.600 1.00 92.94 94 GLN A N 1
ATOM 725 C CA . GLN A 1 94 ? -3.500 9.034 18.328 1.00 92.94 94 GLN A CA 1
ATOM 726 C C . GLN A 1 94 ? -3.785 10.389 17.661 1.00 92.94 94 GLN A C 1
ATOM 728 O O . GLN A 1 94 ? -3.534 10.595 16.468 1.00 92.94 94 GLN A O 1
ATOM 733 N N . GLY A 1 95 ? -4.258 11.361 18.448 1.00 93.81 95 GLY A N 1
ATOM 734 C CA . GLY A 1 95 ? -4.505 12.732 17.993 1.00 93.81 95 GLY A CA 1
ATOM 735 C C . GLY A 1 95 ? -5.508 12.795 16.836 1.00 93.81 95 GLY A C 1
ATOM 736 O O . GLY A 1 95 ? -6.610 12.266 16.927 1.00 93.81 95 GLY A O 1
ATOM 737 N N . LYS A 1 96 ? -5.121 13.419 15.713 1.00 93.62 96 LYS A N 1
ATOM 738 C CA . LYS A 1 96 ? -5.987 13.554 14.521 1.00 93.62 96 LYS A CA 1
ATOM 739 C C . LYS A 1 96 ? -6.385 12.208 13.896 1.00 93.62 96 LYS A C 1
ATOM 741 O O . LYS A 1 96 ? -7.378 12.157 13.181 1.00 93.62 96 LYS A O 1
ATOM 746 N N . TRP A 1 97 ? -5.628 11.142 14.164 1.00 94.31 97 TRP A N 1
ATOM 747 C CA . TRP A 1 97 ? -5.866 9.803 13.618 1.00 94.31 97 TRP A CA 1
ATOM 748 C C . TRP A 1 97 ? -6.923 9.003 14.380 1.00 94.31 97 TRP A C 1
ATOM 750 O O . TRP A 1 97 ? -7.354 7.972 13.882 1.00 94.31 97 TRP A O 1
ATOM 760 N N . ALA A 1 98 ? -7.380 9.493 15.539 1.00 91.44 98 ALA A N 1
ATOM 761 C CA . ALA A 1 98 ? -8.551 8.939 16.220 1.00 91.44 98 ALA A CA 1
ATOM 762 C C . ALA A 1 98 ? -9.840 9.111 15.392 1.00 91.44 98 ALA A C 1
ATOM 764 O O . ALA A 1 98 ? -10.799 8.365 15.556 1.00 91.44 98 ALA A O 1
ATOM 765 N N . ASN A 1 99 ? -9.871 10.094 14.485 1.00 94.69 99 ASN A N 1
ATOM 766 C CA . ASN A 1 99 ? -10.974 10.279 13.554 1.00 94.69 99 ASN A CA 1
ATOM 767 C C . ASN A 1 99 ? -10.742 9.443 12.285 1.00 94.69 99 ASN A C 1
ATOM 769 O O . ASN A 1 99 ? -9.897 9.796 11.463 1.00 94.69 99 ASN A O 1
ATOM 773 N N . TYR A 1 100 ? -11.537 8.389 12.089 1.00 93.00 100 TYR A N 1
ATOM 774 C CA . TYR A 1 100 ? -11.470 7.511 10.910 1.00 93.00 100 TYR A CA 1
ATOM 775 C C . TYR A 1 100 ? -11.525 8.283 9.579 1.00 93.00 100 TYR A C 1
ATOM 777 O O . TYR A 1 100 ? -10.731 8.037 8.673 1.00 93.00 100 TYR A O 1
ATOM 785 N N . ILE A 1 101 ? -12.383 9.307 9.482 1.00 95.88 101 ILE A N 1
ATOM 786 C CA . ILE A 1 101 ? -12.548 10.121 8.264 1.00 95.88 101 ILE A CA 1
ATOM 787 C C . ILE A 1 101 ? -11.253 10.861 7.895 1.00 95.88 101 ILE A C 1
ATOM 789 O O . ILE A 1 101 ? -11.017 11.172 6.724 1.00 95.88 101 ILE A O 1
ATOM 793 N N . TYR A 1 102 ? -10.387 11.144 8.875 1.00 95.50 102 TYR A N 1
ATOM 794 C CA . TYR A 1 102 ? -9.075 11.725 8.606 1.00 95.50 102 TYR A CA 1
ATOM 795 C C . TYR A 1 102 ? -8.171 10.751 7.835 1.00 95.50 102 TYR A C 1
ATOM 797 O O . TYR A 1 102 ? -7.501 11.177 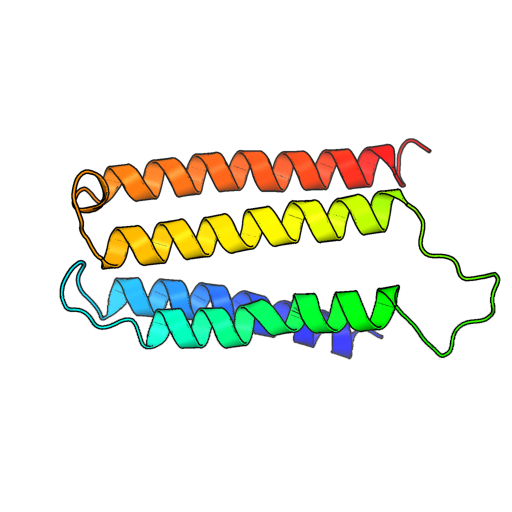6.893 1.00 95.50 102 TYR A O 1
ATOM 805 N N . GLY A 1 103 ? -8.168 9.468 8.206 1.00 94.94 103 GLY A N 1
ATOM 806 C CA . GLY A 1 103 ? -7.421 8.420 7.508 1.00 94.94 103 GLY A CA 1
ATOM 807 C C . GLY A 1 103 ? -7.990 8.133 6.118 1.00 94.94 103 GLY A C 1
ATOM 808 O O . GLY A 1 103 ? -7.248 8.178 5.136 1.00 94.94 103 GLY A O 1
ATOM 809 N N . GLU A 1 104 ? -9.313 8.002 6.012 1.00 95.69 104 GLU A N 1
ATOM 810 C CA . GLU A 1 104 ? -10.025 7.753 4.748 1.00 95.69 104 GLU A CA 1
ATOM 811 C C . GLU A 1 104 ? -9.685 8.794 3.668 1.00 95.69 104 GLU A C 1
ATOM 813 O O . GLU A 1 104 ? -9.296 8.471 2.543 1.00 95.69 104 GLU A O 1
ATOM 818 N N . ARG A 1 105 ? -9.710 10.086 4.023 1.00 96.75 105 ARG A N 1
ATOM 819 C CA . ARG A 1 105 ? -9.321 11.165 3.094 1.00 96.75 105 ARG A CA 1
ATOM 820 C C . ARG A 1 105 ? -7.883 11.022 2.597 1.00 96.75 105 ARG A C 1
ATOM 822 O O . ARG A 1 105 ? -7.596 11.363 1.449 1.00 96.75 105 ARG A O 1
ATOM 829 N N . ARG A 1 106 ? -6.962 10.543 3.440 1.00 97.56 106 ARG A N 1
ATOM 830 C CA . ARG A 1 106 ? -5.563 10.319 3.046 1.00 97.56 106 ARG A CA 1
ATOM 831 C C . ARG A 1 106 ? -5.440 9.138 2.095 1.00 97.56 106 ARG A C 1
ATOM 833 O O . ARG A 1 106 ? -4.685 9.266 1.135 1.00 97.56 106 ARG A O 1
ATOM 840 N N . TYR A 1 107 ? -6.198 8.063 2.299 1.00 96.94 107 TYR A N 1
ATOM 841 C CA . TYR A 1 107 ? -6.248 6.945 1.357 1.00 96.94 107 TYR A CA 1
ATOM 842 C C . TYR A 1 107 ? -6.712 7.377 -0.032 1.00 96.94 107 TYR A C 1
ATOM 844 O O . TYR A 1 107 ? -6.058 7.046 -1.023 1.00 96.94 107 TYR A O 1
ATOM 852 N N . ILE A 1 108 ? -7.777 8.178 -0.112 1.00 97.81 108 ILE A N 1
ATOM 853 C CA . ILE A 1 108 ? -8.301 8.691 -1.387 1.00 97.81 108 ILE A CA 1
ATOM 854 C C . ILE A 1 108 ? -7.243 9.535 -2.111 1.00 97.81 108 ILE A C 1
ATOM 856 O O . ILE A 1 108 ? -6.941 9.286 -3.280 1.00 97.81 108 ILE A O 1
ATOM 860 N N . ILE A 1 109 ? -6.635 10.499 -1.411 1.00 97.88 109 ILE A N 1
ATOM 861 C CA . ILE A 1 109 ? -5.598 11.371 -1.987 1.00 97.88 109 ILE A CA 1
ATOM 862 C C . ILE A 1 109 ? -4.395 10.545 -2.446 1.00 97.88 109 ILE A C 1
ATOM 864 O O . ILE A 1 109 ? -3.912 10.722 -3.563 1.00 97.88 109 ILE A O 1
ATOM 868 N N . LEU A 1 110 ? -3.918 9.628 -1.606 1.00 96.62 110 LEU A N 1
ATOM 869 C CA . LEU A 1 110 ? -2.752 8.810 -1.912 1.00 96.62 110 LEU A CA 1
ATOM 870 C C . LEU A 1 110 ? -3.017 7.875 -3.101 1.00 96.62 110 LEU A C 1
ATOM 872 O O . LEU A 1 110 ? -2.143 7.701 -3.944 1.00 96.62 110 LEU A O 1
ATOM 876 N N . SER A 1 111 ? -4.234 7.337 -3.218 1.00 96.62 111 SER A N 1
ATOM 877 C CA . SER A 1 111 ? -4.681 6.535 -4.363 1.00 96.62 111 SER A CA 1
ATOM 878 C C . SER A 1 111 ? -4.652 7.328 -5.663 1.00 96.62 111 SER A C 1
ATOM 880 O O . SER A 1 111 ? -4.095 6.844 -6.651 1.00 96.62 111 SER A O 1
ATOM 882 N N . LEU A 1 112 ? -5.188 8.551 -5.652 1.00 97.94 112 LEU A N 1
ATOM 883 C CA . LEU A 1 112 ? -5.175 9.434 -6.815 1.00 97.94 112 LEU A CA 1
ATOM 884 C C . LEU A 1 112 ? -3.741 9.778 -7.231 1.00 97.94 112 LEU A C 1
ATOM 886 O O . LEU A 1 112 ? -3.383 9.623 -8.398 1.00 97.94 112 LEU A O 1
ATOM 890 N N . VAL A 1 113 ? -2.911 10.198 -6.273 1.00 97.69 113 VAL A N 1
ATOM 891 C CA . VAL A 1 113 ? -1.515 10.587 -6.517 1.00 97.69 113 VAL A CA 1
ATOM 892 C C . VAL A 1 113 ? -0.705 9.406 -7.047 1.00 97.69 113 VAL A C 1
ATOM 894 O O . VAL A 1 113 ? -0.061 9.530 -8.086 1.00 97.69 113 VAL A O 1
ATOM 897 N N . ALA A 1 114 ? -0.771 8.246 -6.390 1.00 96.31 114 ALA A N 1
ATOM 898 C CA . ALA A 1 114 ? 0.039 7.092 -6.763 1.00 96.31 114 ALA A CA 1
ATOM 899 C C . ALA A 1 114 ? -0.312 6.545 -8.149 1.00 96.31 114 ALA A C 1
ATOM 901 O O . ALA A 1 114 ? 0.581 6.266 -8.949 1.00 96.31 114 ALA A O 1
ATOM 902 N N . LYS A 1 115 ? -1.610 6.437 -8.457 1.00 96.56 115 LYS A N 1
ATOM 903 C CA . LYS A 1 115 ? -2.067 5.976 -9.775 1.00 96.56 115 LYS A CA 1
ATOM 904 C C . LYS A 1 115 ? -1.691 6.965 -10.874 1.00 96.56 115 LYS A C 1
ATOM 906 O O . LYS A 1 115 ? -1.231 6.537 -11.927 1.00 96.56 115 LYS A O 1
ATOM 911 N N . SER A 1 116 ? -1.831 8.266 -10.615 1.00 97.19 116 SER A N 1
ATOM 912 C CA . SER A 1 116 ? -1.467 9.307 -11.583 1.00 97.19 116 SER A CA 1
ATOM 913 C C . SER A 1 116 ? 0.035 9.311 -11.868 1.00 97.19 116 SER A C 1
ATOM 915 O O . SER A 1 116 ? 0.428 9.330 -13.030 1.00 97.19 116 SER A O 1
ATOM 917 N N . ILE A 1 117 ? 0.875 9.238 -10.828 1.00 95.75 117 ILE A N 1
ATOM 918 C CA . ILE A 1 117 ? 2.337 9.182 -10.975 1.00 95.75 117 ILE A CA 1
ATOM 919 C C . ILE A 1 117 ? 2.747 7.963 -11.805 1.00 95.75 117 ILE A C 1
ATOM 921 O O . ILE A 1 117 ? 3.472 8.124 -12.783 1.00 95.75 117 ILE A O 1
ATOM 925 N N . LEU A 1 118 ? 2.244 6.768 -11.473 1.00 95.50 118 LEU A N 1
ATOM 926 C CA . LEU A 1 118 ? 2.552 5.556 -12.235 1.00 95.50 118 LEU A CA 1
ATOM 927 C C . LEU A 1 118 ? 2.140 5.683 -13.704 1.00 95.50 118 LEU A C 1
ATOM 929 O O . LEU A 1 118 ? 2.934 5.369 -14.589 1.00 95.50 118 LEU A O 1
ATOM 933 N N . ALA A 1 119 ? 0.913 6.146 -13.957 1.00 96.12 119 ALA A N 1
ATOM 934 C CA . ALA A 1 119 ? 0.383 6.279 -15.308 1.00 96.12 119 ALA A CA 1
ATOM 935 C C . ALA A 1 119 ? 1.258 7.205 -16.162 1.00 96.12 119 ALA A C 1
ATOM 937 O O . ALA A 1 119 ? 1.655 6.830 -17.265 1.00 96.12 119 ALA A O 1
ATOM 938 N N . TRP A 1 120 ? 1.620 8.376 -15.631 1.00 95.94 120 TRP A N 1
ATOM 939 C CA . TRP A 1 120 ? 2.458 9.332 -16.350 1.00 95.94 120 TRP A CA 1
ATOM 940 C C . TRP A 1 120 ? 3.899 8.854 -16.519 1.00 95.94 120 TRP A C 1
ATOM 942 O O . TRP A 1 120 ? 4.441 9.027 -17.605 1.00 95.94 120 TRP A O 1
ATOM 952 N N . GLN A 1 121 ? 4.501 8.206 -15.513 1.00 94.31 121 GLN A N 1
ATOM 953 C CA . GLN A 1 121 ? 5.861 7.662 -15.627 1.00 94.31 121 GLN A CA 1
ATOM 954 C C . GLN A 1 121 ? 5.958 6.566 -16.700 1.00 94.31 121 GLN A C 1
ATOM 956 O O . GLN A 1 121 ? 6.911 6.553 -17.480 1.00 94.31 121 GLN A O 1
ATOM 961 N N . VAL A 1 122 ? 4.973 5.662 -16.763 1.00 93.69 122 VAL A N 1
ATOM 962 C CA . VAL A 1 122 ? 4.916 4.620 -17.803 1.00 93.69 122 VAL A CA 1
ATOM 963 C C . VAL A 1 122 ? 4.656 5.243 -19.170 1.00 93.69 122 VAL A C 1
ATOM 965 O O . VAL A 1 122 ? 5.344 4.900 -20.131 1.00 93.69 122 VAL A O 1
ATOM 968 N N . PHE A 1 123 ? 3.718 6.189 -19.263 1.00 93.94 123 PHE A N 1
ATOM 969 C CA . PHE A 1 123 ? 3.413 6.873 -20.516 1.00 93.94 123 PHE A CA 1
ATOM 970 C C . PHE A 1 123 ? 4.644 7.590 -21.083 1.00 93.94 123 PHE A C 1
ATOM 972 O O . PHE A 1 123 ? 5.032 7.324 -22.219 1.00 93.94 123 PHE A O 1
ATOM 979 N N . SER A 1 124 ? 5.313 8.423 -20.281 1.00 91.94 124 SER A N 1
ATOM 980 C CA . SER A 1 124 ? 6.501 9.162 -20.721 1.00 91.94 124 SER A CA 1
ATOM 981 C C . SER A 1 124 ? 7.693 8.261 -21.037 1.00 91.94 124 SER A C 1
ATOM 983 O O . SER A 1 124 ? 8.504 8.608 -21.884 1.00 91.94 124 SER A O 1
ATOM 985 N N . GLY A 1 125 ? 7.836 7.142 -20.320 1.00 87.50 125 GLY A N 1
ATOM 986 C CA . GLY A 1 125 ? 9.000 6.264 -20.442 1.00 87.50 125 GLY A CA 1
ATOM 987 C C . GLY A 1 125 ? 8.884 5.176 -21.508 1.00 87.50 125 GLY A C 1
ATOM 988 O O . GLY A 1 125 ? 9.901 4.583 -21.849 1.00 87.50 125 GLY A O 1
ATOM 989 N N . SER A 1 126 ? 7.672 4.869 -21.986 1.00 86.06 126 SER A N 1
ATOM 990 C CA . SER A 1 126 ? 7.459 3.739 -22.906 1.00 86.06 126 SER A CA 1
ATOM 991 C C . SER A 1 126 ? 6.421 3.946 -24.009 1.00 86.06 126 SER A C 1
ATOM 993 O O . SER A 1 126 ? 6.476 3.232 -25.005 1.00 86.06 126 SER A O 1
ATOM 995 N N . LEU A 1 127 ? 5.461 4.866 -23.850 1.00 79.56 127 LEU A N 1
ATOM 996 C CA . LEU A 1 127 ? 4.379 5.073 -24.829 1.00 79.56 127 LEU A CA 1
ATOM 997 C C . LEU A 1 127 ? 4.568 6.335 -25.676 1.00 79.56 127 LEU A C 1
ATOM 999 O O . LEU A 1 127 ? 4.091 6.386 -26.804 1.00 79.56 127 LEU A O 1
ATOM 1003 N N . ALA A 1 128 ? 5.221 7.355 -25.122 1.00 75.75 128 ALA A N 1
ATOM 1004 C CA . ALA A 1 128 ? 5.489 8.630 -25.786 1.00 75.75 128 ALA A CA 1
ATOM 1005 C C . ALA A 1 128 ? 6.946 8.780 -26.268 1.00 75.75 128 ALA A C 1
ATOM 1007 O O . ALA A 1 128 ? 7.291 9.820 -26.827 1.00 75.75 128 ALA A O 1
ATOM 1008 N N . SER A 1 129 ? 7.785 7.776 -25.999 1.00 57.75 129 SER A N 1
ATOM 1009 C CA . SER A 1 129 ? 9.216 7.706 -26.323 1.00 57.75 129 SER A CA 1
ATOM 1010 C C . SER A 1 129 ? 9.483 6.941 -27.609 1.00 57.75 129 SER A C 1
ATOM 1012 O O . SER A 1 129 ? 8.863 5.861 -27.743 1.00 57.75 129 SER A O 1
#

pLDDT: mean 91.47, std 10.65, range [52.0, 98.44]

Solvent-accessible surface area (backbone atoms only — not comparable to full-atom values): 7141 Å² total; per-residue (Å²): 124,61,67,61,54,51,50,45,50,51,35,49,50,48,18,52,51,22,47,50,49,33,66,74,76,50,59,68,54,74,76,78,52,64,40,46,53,52,13,52,61,36,50,46,49,56,55,54,55,50,48,55,62,72,64,46,91,81,61,64,93,81,73,66,76,58,72,59,57,56,53,50,54,56,53,50,51,54,50,54,50,50,54,51,50,45,54,54,43,31,40,56,31,55,76,74,27,53,41,63,69,57,41,52,54,49,52,55,51,50,52,54,50,50,52,50,52,52,53,50,52,50,37,59,62,63,72,75,98

Secondary structure (DSSP, 8-state):
-HHHHHHHHHHHHHHHHHHHHHHHH--TTS---HHHHHHHHHHHHHHHHHHHHHT-TTS-TT-PPPHHHHHHHHHHHHHHHHHHHHHHHHHHT-GGGGSHHHHHHHHHHHHHHHHHHHHHHHIIIII--

Mean predicted aligned error: 4.61 Å

Sequence (129 aa):
NYIALLGISAVNVSMILFGWLQEKYTTPGDGDLLPFWFGCIAGIVPWIASLLNILSPKGPAESTTPGFVYGIVISLFILFNCFAIVQYKQYKAQGKWANYIYGERRYIILSLVAKSILAWQVFSGSLAS

Nearest PDB structures (foldseek):
  6su4-assembly1_A  TM=9.791E-01  e=3.944E-11  Actinomycetes bacterium
  6uh3-assembly1_B  TM=9.748E-01  e=5.120E-10  Actinomycetes bacterium
  6nwd-assembly1_A-2  TM=6.896E-01  e=9.545E-01  Gloeobacter violaceus PCC 7421
  3t6g-assembly2_D  TM=5.451E-01  e=1.529E+00  Homo sapiens